Protein AF-A0A183B0H3-F1 (afdb_monomer)

pLDDT: mean 74.77, std 19.47, range [31.7, 95.38]

Structure (mmCIF, N/CA/C/O backbone):
data_AF-A0A183B0H3-F1
#
_entry.id   AF-A0A183B0H3-F1
#
loop_
_atom_site.group_PDB
_atom_site.id
_atom_site.type_symbol
_atom_site.label_atom_id
_atom_site.label_alt_id
_atom_site.label_comp_id
_atom_site.label_asym_id
_atom_site.label_entity_id
_atom_site.label_seq_id
_atom_site.pdbx_PDB_ins_code
_atom_site.Cartn_x
_atom_site.Cartn_y
_atom_site.Cartn_z
_atom_site.occupancy
_atom_site.B_iso_or_equiv
_atom_site.auth_seq_id
_atom_site.auth_comp_id
_atom_site.auth_asym_id
_atom_site.auth_atom_id
_atom_site.pdbx_PDB_model_num
ATOM 1 N N . MET A 1 1 ? -8.487 -50.506 -7.834 1.00 43.00 1 MET A N 1
ATOM 2 C CA . MET A 1 1 ? -9.286 -49.268 -7.730 1.00 43.00 1 MET A CA 1
ATOM 3 C C . MET A 1 1 ? -8.287 -48.134 -7.804 1.00 43.00 1 MET A C 1
ATOM 5 O O . MET A 1 1 ? -7.620 -47.858 -6.818 1.00 43.00 1 MET A O 1
ATOM 9 N N . THR A 1 2 ? -8.029 -47.661 -9.016 1.00 34.78 2 THR A N 1
ATOM 10 C CA . THR A 1 2 ? -6.920 -46.761 -9.353 1.00 34.78 2 THR A CA 1
ATOM 11 C C . THR A 1 2 ? -7.333 -45.294 -9.236 1.00 34.78 2 THR A C 1
ATOM 13 O O . THR A 1 2 ? -8.402 -44.920 -9.705 1.00 34.78 2 THR A O 1
ATOM 16 N N . GLU A 1 3 ? -6.434 -44.535 -8.606 1.00 31.70 3 GLU A N 1
ATOM 17 C CA . GLU A 1 3 ? -6.021 -43.145 -8.872 1.00 31.70 3 GLU A CA 1
ATOM 18 C C . GLU A 1 3 ? -7.025 -41.977 -8.818 1.00 31.70 3 GLU A C 1
ATOM 20 O O . GLU A 1 3 ? -7.860 -41.759 -9.688 1.00 31.70 3 GLU A O 1
ATOM 25 N N . THR A 1 4 ? -6.821 -41.152 -7.783 1.00 50.34 4 THR A N 1
ATOM 26 C CA . THR A 1 4 ? -6.461 -39.721 -7.872 1.00 50.34 4 THR A CA 1
ATOM 27 C C . THR A 1 4 ? -6.745 -38.998 -9.197 1.00 50.34 4 THR A C 1
ATOM 29 O O . THR A 1 4 ? -5.978 -39.133 -10.143 1.00 50.34 4 THR A O 1
ATOM 32 N N . SER A 1 5 ? -7.740 -38.105 -9.217 1.00 45.16 5 SER A N 1
ATOM 33 C CA . SER A 1 5 ? -7.739 -36.928 -10.102 1.00 45.16 5 SER A CA 1
ATOM 34 C C . SER A 1 5 ? -8.822 -35.930 -9.680 1.00 45.16 5 SER A C 1
ATOM 36 O O . SER A 1 5 ? -9.995 -36.094 -9.999 1.00 45.16 5 SER A O 1
ATOM 38 N N . ALA A 1 6 ? -8.433 -34.911 -8.915 1.00 44.09 6 ALA A N 1
ATOM 39 C CA . ALA A 1 6 ? -9.230 -33.702 -8.694 1.00 44.09 6 ALA A CA 1
ATOM 40 C C . ALA A 1 6 ? -8.294 -32.537 -8.328 1.00 44.09 6 ALA A C 1
ATOM 42 O O . ALA A 1 6 ? -8.375 -31.958 -7.250 1.00 44.09 6 ALA A O 1
ATOM 43 N N . LEU A 1 7 ? -7.346 -32.247 -9.220 1.00 40.16 7 LEU A N 1
ATOM 44 C CA . LEU A 1 7 ? -6.535 -31.023 -9.212 1.00 40.16 7 LEU A CA 1
ATOM 45 C C . LEU A 1 7 ? -6.415 -30.479 -10.648 1.00 40.16 7 LE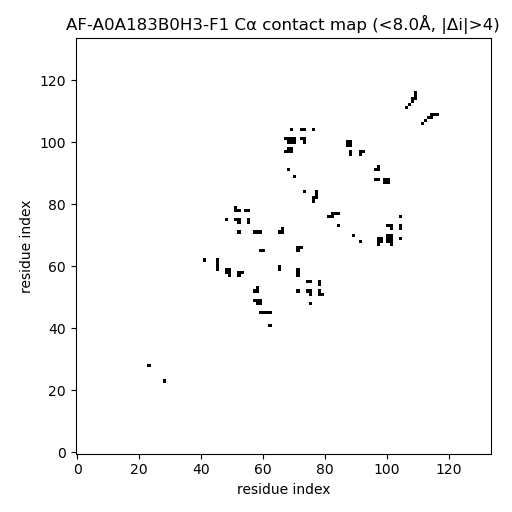U A C 1
ATOM 47 O O . LEU A 1 7 ? -5.335 -30.103 -11.089 1.00 40.16 7 LEU A O 1
ATOM 51 N N . SER A 1 8 ? -7.513 -30.490 -11.410 1.00 38.84 8 SER A N 1
ATOM 52 C CA . SER A 1 8 ? -7.501 -30.116 -12.831 1.00 38.84 8 SER A CA 1
ATOM 53 C C . SER A 1 8 ? -7.683 -28.626 -13.131 1.00 38.84 8 SER A C 1
ATOM 55 O O . SER A 1 8 ? -7.553 -28.266 -14.290 1.00 38.84 8 SER A O 1
ATOM 57 N N . ASP A 1 9 ? -7.905 -27.741 -12.153 1.00 40.31 9 ASP A N 1
ATOM 58 C CA . ASP A 1 9 ? -8.294 -26.351 -12.463 1.00 40.31 9 ASP A CA 1
ATOM 59 C C . ASP A 1 9 ? -7.370 -25.280 -11.867 1.00 40.31 9 ASP A C 1
ATOM 61 O O . ASP A 1 9 ? -7.812 -24.216 -11.436 1.00 40.31 9 ASP A O 1
ATOM 65 N N . ILE A 1 10 ? -6.057 -25.517 -11.892 1.00 40.53 10 ILE A N 1
ATOM 66 C CA . ILE A 1 10 ? -5.107 -24.400 -11.901 1.00 40.53 10 ILE A CA 1
ATOM 67 C C . ILE A 1 10 ? -4.769 -24.142 -13.365 1.00 40.53 10 ILE A C 1
ATOM 69 O O . ILE A 1 10 ? -3.884 -24.779 -13.931 1.00 40.53 10 ILE A O 1
ATOM 73 N N . GLN A 1 11 ? -5.494 -23.205 -13.983 1.00 35.72 11 GLN A N 1
ATOM 74 C CA . GLN A 1 11 ? -5.046 -22.585 -15.225 1.00 35.72 11 GLN A CA 1
ATOM 75 C C . GLN A 1 11 ? -3.694 -21.924 -14.947 1.00 35.72 11 GLN A C 1
ATOM 77 O O . GLN A 1 11 ? -3.614 -20.832 -14.379 1.00 35.72 11 GLN A O 1
ATOM 82 N N . VAL A 1 12 ? -2.620 -22.619 -15.319 1.00 40.75 12 VAL A N 1
ATOM 83 C CA . VAL A 1 12 ? -1.280 -22.053 -15.431 1.00 40.75 12 VAL A CA 1
ATOM 84 C C . VAL A 1 12 ? -1.347 -21.067 -16.590 1.00 40.75 12 VAL A C 1
ATOM 86 O O . VAL A 1 12 ? -1.111 -21.412 -17.742 1.00 40.75 12 VAL A O 1
ATOM 89 N N . VAL A 1 13 ? -1.779 -19.845 -16.287 1.00 43.16 13 VAL A N 1
ATOM 90 C CA . VAL A 1 13 ? -1.665 -18.718 -17.204 1.00 43.16 13 VAL A CA 1
ATOM 91 C C . VAL A 1 13 ? -0.182 -18.519 -17.500 1.00 43.16 13 VAL A C 1
ATOM 93 O O . VAL A 1 13 ? 0.592 -18.182 -16.602 1.00 43.16 13 VAL A O 1
ATOM 96 N N . GLU A 1 14 ? 0.160 -18.830 -18.749 1.00 46.97 14 GLU A N 1
ATOM 97 C CA . GLU A 1 14 ? 1.369 -18.521 -19.513 1.00 46.97 14 GLU A CA 1
ATOM 98 C C . GLU A 1 14 ? 2.214 -17.424 -18.849 1.00 46.97 14 GLU A C 1
ATOM 100 O O . GLU A 1 14 ? 2.037 -16.224 -19.059 1.00 46.97 14 GLU A O 1
ATOM 105 N N . ALA A 1 15 ? 3.139 -17.841 -17.985 1.00 46.12 15 ALA A N 1
ATOM 106 C CA . ALA A 1 15 ? 4.286 -17.009 -17.685 1.00 46.12 15 ALA A CA 1
ATOM 107 C C . ALA A 1 15 ? 5.104 -16.993 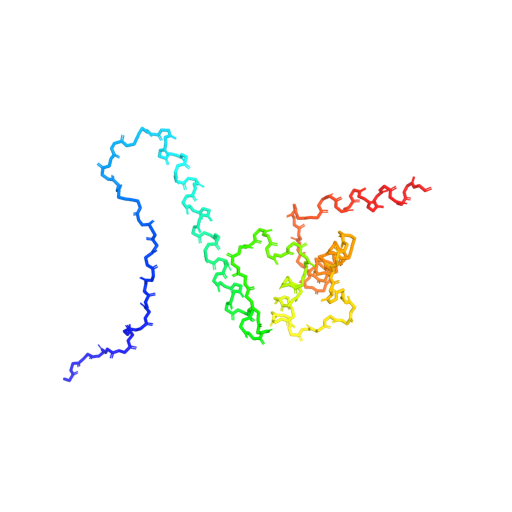-18.974 1.00 46.12 15 ALA A C 1
ATOM 109 O O . ALA A 1 15 ? 5.523 -18.059 -19.419 1.00 46.12 15 ALA A O 1
ATOM 110 N N . GLY A 1 16 ? 5.254 -15.819 -19.593 1.00 44.44 16 GLY A N 1
ATOM 111 C CA . GLY A 1 16 ? 6.034 -15.645 -20.814 1.00 44.44 16 GLY A CA 1
ATOM 112 C C . GLY A 1 16 ? 7.411 -16.285 -20.666 1.00 44.44 16 GLY A C 1
ATOM 113 O O . GLY A 1 16 ? 8.291 -15.733 -20.010 1.00 44.44 16 GLY A O 1
ATOM 114 N N . TYR A 1 17 ? 7.556 -17.472 -21.247 1.00 43.81 17 TYR A N 1
ATOM 115 C CA . TYR A 1 17 ? 8.836 -18.098 -21.514 1.00 43.81 17 TYR A CA 1
ATOM 116 C C . TYR A 1 17 ? 9.406 -17.369 -22.725 1.00 43.81 17 TYR A C 1
ATOM 118 O O . TYR A 1 17 ? 8.800 -17.376 -23.796 1.00 43.81 17 TYR A O 1
ATOM 126 N N . VAL A 1 18 ? 10.540 -16.700 -22.543 1.00 49.88 18 VAL A N 1
ATOM 127 C CA . VAL A 1 18 ? 11.377 -16.311 -23.676 1.00 49.88 18 VAL A CA 1
ATOM 128 C C . VAL A 1 18 ? 12.082 -17.588 -24.116 1.00 49.88 18 VAL A C 1
ATOM 130 O O . VAL A 1 18 ? 12.764 -18.220 -23.310 1.00 49.88 18 VAL A O 1
ATOM 133 N N . ASP A 1 19 ? 11.821 -18.000 -25.353 1.00 45.72 19 ASP A N 1
ATOM 134 C CA . ASP A 1 19 ? 12.452 -19.150 -25.994 1.00 45.72 19 ASP A CA 1
ATOM 135 C C . ASP A 1 19 ? 13.978 -18.967 -25.966 1.00 45.72 19 ASP A C 1
ATOM 137 O O . ASP A 1 19 ? 14.496 -17.944 -26.411 1.00 45.72 19 ASP A O 1
ATOM 141 N N . SER A 1 20 ? 14.692 -19.907 -25.347 1.00 49.06 20 SER A N 1
ATOM 142 C CA . SER A 1 20 ? 16.113 -19.776 -24.995 1.00 49.06 20 SER A CA 1
ATOM 143 C C . SER A 1 20 ? 17.075 -20.234 -26.098 1.00 49.06 20 SER A C 1
ATOM 145 O O . SER A 1 20 ? 18.241 -20.491 -25.807 1.00 49.06 20 SER A O 1
ATOM 147 N N . ASP A 1 21 ? 16.596 -20.359 -27.336 1.00 49.09 21 ASP A N 1
ATOM 148 C CA . ASP A 1 21 ? 17.359 -20.925 -28.457 1.00 49.09 21 ASP A CA 1
ATOM 149 C C . ASP A 1 21 ? 18.008 -19.867 -29.377 1.00 49.09 21 ASP A C 1
ATOM 151 O O . ASP A 1 21 ? 18.571 -20.210 -30.417 1.00 49.09 21 ASP A O 1
ATOM 155 N N . GLU A 1 22 ? 18.005 -18.585 -28.996 1.00 50.50 22 GLU A N 1
ATOM 156 C CA . GLU A 1 22 ? 18.840 -17.566 -29.646 1.00 50.50 22 GLU A CA 1
ATOM 157 C C . GLU A 1 22 ? 20.141 -17.353 -28.853 1.00 50.50 22 GLU A C 1
ATOM 159 O O . GLU A 1 22 ? 20.110 -17.171 -27.637 1.00 50.50 22 GLU A O 1
ATOM 164 N N . ASP A 1 23 ? 21.293 -17.376 -29.541 1.00 55.62 23 ASP A N 1
ATOM 165 C CA . ASP A 1 23 ? 22.627 -17.068 -28.998 1.00 55.62 23 ASP A CA 1
ATOM 166 C C . ASP A 1 23 ? 22.691 -15.604 -28.510 1.00 55.62 23 ASP A C 1
ATOM 168 O O . ASP A 1 23 ? 23.261 -14.723 -29.161 1.00 55.62 23 ASP A O 1
ATOM 172 N N . VAL A 1 24 ? 22.086 -15.326 -27.354 1.00 52.41 24 VAL A N 1
ATOM 173 C CA . VAL A 1 24 ? 22.154 -14.021 -26.693 1.00 52.41 24 VAL A CA 1
ATOM 174 C C . VAL A 1 24 ? 23.569 -13.824 -26.135 1.00 52.41 24 VAL A C 1
ATOM 176 O O . VAL A 1 24 ? 24.039 -14.650 -25.342 1.00 52.41 24 VAL A O 1
ATOM 179 N N . PRO A 1 25 ? 24.278 -12.741 -26.510 1.00 52.22 25 PRO A N 1
ATOM 180 C CA . PRO A 1 25 ? 25.568 -12.390 -25.930 1.00 52.22 25 PRO A CA 1
ATOM 181 C C . PRO A 1 25 ? 25.511 -12.427 -24.396 1.00 52.22 25 PRO A C 1
ATOM 183 O O . PRO A 1 25 ? 24.572 -11.913 -23.798 1.00 52.22 25 PRO A O 1
ATOM 186 N N . MET A 1 26 ? 26.538 -12.987 -23.744 1.00 51.62 26 MET A N 1
ATOM 187 C CA . MET A 1 26 ? 26.604 -13.191 -22.281 1.00 51.62 26 MET A CA 1
ATOM 188 C C . MET A 1 26 ? 26.196 -11.947 -21.455 1.00 51.62 26 MET A C 1
ATOM 190 O O . MET A 1 26 ? 25.564 -12.073 -20.415 1.00 51.62 26 MET A O 1
ATOM 194 N N . ALA A 1 27 ? 26.499 -10.742 -21.952 1.00 56.22 27 ALA A N 1
ATOM 195 C CA . ALA A 1 27 ? 26.123 -9.478 -21.317 1.00 56.22 27 ALA A CA 1
ATOM 196 C C . ALA A 1 27 ? 24.610 -9.162 -21.374 1.00 56.22 27 ALA A C 1
ATOM 198 O O . ALA A 1 27 ? 24.095 -8.519 -20.465 1.00 56.22 27 ALA A O 1
ATOM 199 N N . GLU A 1 28 ? 23.888 -9.600 -22.411 1.00 54.91 28 GLU A N 1
ATOM 200 C CA . GLU A 1 28 ? 22.420 -9.497 -22.488 1.00 54.91 28 GLU A CA 1
ATOM 201 C C . GLU A 1 28 ? 21.735 -10.548 -21.617 1.00 54.91 28 GLU A C 1
ATOM 203 O O . GLU A 1 28 ? 20.695 -10.262 -21.029 1.00 54.91 28 GLU A O 1
ATOM 208 N N . LYS A 1 29 ? 22.346 -11.727 -21.461 1.00 51.91 29 LYS A N 1
ATOM 209 C CA . LYS A 1 29 ? 21.864 -12.769 -20.551 1.00 51.91 29 LYS A CA 1
ATOM 210 C C . LYS A 1 29 ? 21.914 -12.320 -19.088 1.00 51.91 29 LYS A C 1
ATOM 212 O O . LYS A 1 29 ? 20.907 -12.436 -18.399 1.00 51.91 29 LYS A O 1
ATOM 217 N N . ASP A 1 30 ? 23.021 -11.723 -18.646 1.00 51.41 30 ASP A N 1
ATOM 218 C CA . ASP A 1 30 ? 23.146 -11.196 -17.278 1.00 51.41 30 ASP A CA 1
ATOM 219 C C . ASP A 1 30 ? 22.134 -10.059 -17.005 1.00 51.41 30 ASP A C 1
ATOM 221 O O . ASP A 1 30 ? 21.560 -9.973 -15.919 1.00 51.41 30 ASP A O 1
ATOM 225 N N . LEU A 1 31 ? 21.848 -9.216 -18.007 1.00 56.75 31 LEU A N 1
ATOM 226 C CA . LEU A 1 31 ? 20.819 -8.168 -17.923 1.00 56.75 31 LEU A CA 1
ATOM 227 C C . LEU A 1 31 ? 19.386 -8.736 -17.929 1.00 56.75 31 LEU A C 1
ATOM 229 O O . LEU A 1 31 ? 18.507 -8.198 -17.248 1.00 56.75 31 LEU A O 1
ATOM 233 N N . ALA A 1 32 ? 19.140 -9.807 -18.687 1.00 58.34 32 ALA A N 1
ATOM 234 C CA . ALA A 1 32 ? 17.843 -10.473 -18.787 1.00 58.34 32 ALA A CA 1
ATOM 235 C C . ALA A 1 32 ? 17.514 -11.298 -17.532 1.00 58.34 32 ALA A C 1
ATOM 237 O O . ALA A 1 32 ? 16.378 -11.263 -17.050 1.00 58.34 32 ALA A O 1
ATOM 238 N N . GLU A 1 33 ? 18.502 -11.978 -16.950 1.00 54.78 33 GLU A N 1
ATOM 239 C CA . GLU A 1 33 ? 18.351 -12.724 -15.696 1.00 54.78 33 GLU A CA 1
ATOM 240 C C . GLU A 1 33 ? 17.994 -11.780 -14.538 1.00 54.78 33 GLU A C 1
ATOM 242 O O . GLU A 1 33 ? 17.060 -12.058 -13.777 1.00 54.78 33 GLU A O 1
ATOM 247 N N . ASP A 1 34 ? 18.633 -10.605 -14.477 1.00 58.31 34 ASP A N 1
ATOM 248 C CA . ASP A 1 34 ? 18.325 -9.558 -13.498 1.00 58.31 34 ASP A CA 1
ATOM 249 C C . ASP A 1 34 ? 16.927 -8.938 -13.657 1.00 58.31 34 ASP A C 1
ATOM 251 O O . ASP A 1 34 ? 16.386 -8.339 -12.718 1.00 58.31 34 ASP A O 1
ATOM 255 N N . ALA A 1 35 ? 16.333 -9.053 -14.844 1.00 68.81 35 ALA A N 1
ATOM 256 C CA . ALA A 1 35 ? 14.971 -8.618 -15.125 1.00 68.81 35 ALA A CA 1
ATOM 257 C C . ALA A 1 35 ? 13.944 -9.710 -14.787 1.00 68.81 35 ALA A C 1
ATOM 259 O O . ALA A 1 35 ? 12.866 -9.409 -14.266 1.00 68.81 35 ALA A O 1
ATOM 260 N N . GLN A 1 36 ? 14.272 -10.982 -15.018 1.00 79.75 36 GLN A N 1
ATOM 261 C CA . GLN A 1 36 ? 13.328 -12.088 -14.867 1.00 79.75 36 GLN A CA 1
ATOM 262 C C . GLN A 1 36 ? 12.914 -12.318 -13.410 1.00 79.75 36 GLN A C 1
ATOM 264 O O . GLN A 1 36 ? 11.720 -12.453 -13.121 1.00 79.75 36 GLN A O 1
ATOM 269 N N . TRP A 1 37 ? 13.861 -12.315 -12.466 1.00 83.06 37 TRP A N 1
ATOM 270 C CA . TRP A 1 37 ? 13.517 -12.511 -11.053 1.00 83.06 37 TRP A CA 1
ATOM 271 C C . TRP A 1 37 ? 12.658 -11.360 -10.510 1.00 83.06 37 TRP A C 1
ATOM 273 O O . TRP A 1 37 ? 11.741 -11.596 -9.719 1.00 83.06 37 TRP A O 1
ATOM 283 N N . LYS A 1 38 ? 12.885 -10.127 -10.987 1.00 81.12 38 LYS A N 1
ATOM 284 C CA . LYS A 1 38 ? 12.070 -8.951 -10.637 1.00 81.12 38 LYS A CA 1
ATOM 285 C C . LYS A 1 38 ? 10.642 -9.095 -11.148 1.00 81.12 38 LYS A C 1
ATOM 287 O O . LYS A 1 38 ? 9.702 -8.805 -10.412 1.00 81.12 38 LYS A O 1
ATOM 292 N N . ILE A 1 39 ? 10.464 -9.594 -12.372 1.00 84.25 39 ILE A N 1
ATOM 293 C CA . ILE A 1 39 ? 9.138 -9.861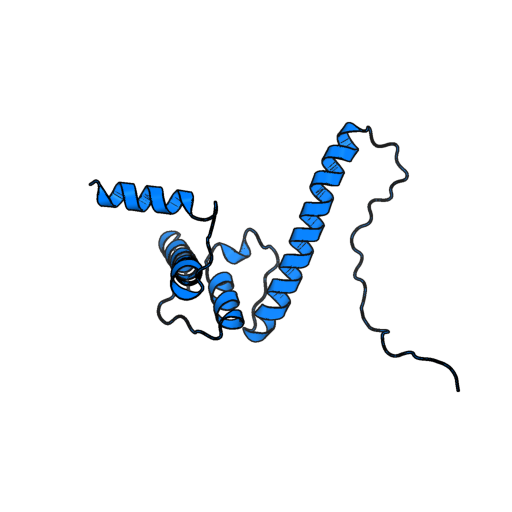 -12.948 1.00 84.25 39 ILE A CA 1
ATOM 294 C C . ILE A 1 39 ? 8.405 -10.932 -12.135 1.00 84.25 39 ILE A C 1
ATOM 296 O O . ILE A 1 39 ? 7.241 -10.744 -11.776 1.00 84.25 39 ILE A O 1
ATOM 300 N N . ILE A 1 40 ? 9.076 -12.034 -11.791 1.00 84.19 40 IL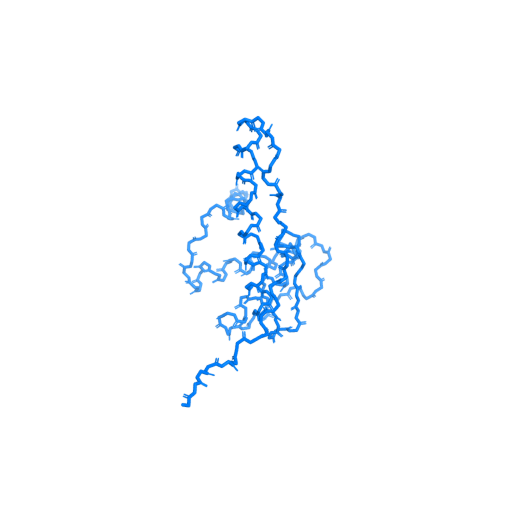E A N 1
ATOM 301 C CA . ILE A 1 40 ? 8.481 -13.109 -10.981 1.00 84.19 40 ILE A CA 1
ATOM 302 C C . ILE A 1 40 ? 8.077 -12.584 -9.600 1.00 84.19 40 ILE A C 1
ATOM 304 O O . ILE A 1 40 ? 6.965 -12.860 -9.141 1.00 84.19 40 ILE A O 1
ATOM 308 N N . GLN A 1 41 ? 8.941 -11.800 -8.952 1.00 85.62 41 GLN A N 1
ATOM 309 C CA . GLN A 1 41 ? 8.651 -11.190 -7.658 1.00 85.62 41 GLN A CA 1
ATOM 310 C C . GLN A 1 41 ? 7.452 -10.241 -7.750 1.00 85.62 41 GLN A C 1
ATOM 312 O O . GLN A 1 41 ? 6.526 -10.365 -6.946 1.00 85.62 41 GLN A O 1
ATOM 317 N N . LYS A 1 42 ? 7.435 -9.353 -8.754 1.00 87.06 42 LYS A N 1
ATOM 318 C CA . LYS A 1 42 ? 6.326 -8.426 -9.010 1.00 87.06 42 LYS A CA 1
ATOM 319 C C . LYS A 1 42 ? 5.022 -9.201 -9.187 1.00 87.06 42 LYS A C 1
ATOM 321 O O . LYS A 1 42 ? 4.078 -8.973 -8.444 1.00 87.06 42 LYS A O 1
ATOM 326 N N . ASN A 1 43 ? 4.991 -10.193 -10.074 1.00 87.00 43 ASN A N 1
ATOM 327 C CA . ASN A 1 43 ? 3.797 -10.997 -10.349 1.00 87.00 43 ASN A CA 1
ATOM 328 C C . ASN A 1 43 ? 3.300 -11.764 -9.120 1.00 87.00 43 ASN A C 1
ATOM 330 O O . ASN A 1 43 ? 2.097 -11.804 -8.852 1.00 87.00 43 ASN A O 1
ATOM 334 N N . THR A 1 44 ? 4.218 -12.367 -8.366 1.00 89.62 44 THR A N 1
ATOM 335 C CA . THR A 1 44 ? 3.882 -13.109 -7.145 1.00 89.62 44 THR A CA 1
ATOM 336 C C . THR A 1 44 ? 3.267 -12.175 -6.111 1.00 89.62 44 THR A C 1
ATOM 338 O O . THR A 1 44 ? 2.215 -12.481 -5.548 1.00 89.62 44 THR A O 1
ATOM 341 N N . PHE A 1 45 ? 3.873 -11.006 -5.909 1.00 87.88 45 PHE A N 1
ATOM 342 C CA . PHE A 1 45 ? 3.379 -10.035 -4.946 1.00 87.88 45 PHE A CA 1
ATOM 343 C C . PHE A 1 45 ? 2.049 -9.412 -5.392 1.00 87.88 45 PHE A C 1
ATOM 345 O O . PHE A 1 45 ? 1.128 -9.333 -4.585 1.00 87.88 45 PHE A O 1
ATOM 352 N N . THR A 1 46 ? 1.877 -9.087 -6.678 1.00 91.19 46 THR A N 1
ATOM 353 C CA . THR A 1 46 ? 0.599 -8.597 -7.225 1.00 91.19 46 THR A CA 1
ATOM 354 C C . THR A 1 46 ? -0.524 -9.602 -6.982 1.00 91.19 46 THR A C 1
ATOM 356 O O . THR A 1 46 ? -1.607 -9.230 -6.527 1.00 91.19 46 THR A O 1
ATOM 359 N N . ARG A 1 47 ? -0.279 -10.895 -7.238 1.00 91.94 47 ARG A N 1
ATOM 360 C CA . ARG A 1 47 ? -1.269 -11.956 -6.989 1.00 91.94 47 ARG A CA 1
ATOM 361 C C . ARG A 1 47 ? -1.610 -12.072 -5.509 1.00 91.94 47 ARG A C 1
ATOM 363 O O . ARG A 1 47 ? -2.791 -12.130 -5.177 1.00 91.94 47 ARG A O 1
ATOM 370 N N . TRP A 1 48 ? -0.600 -12.060 -4.642 1.00 94.44 48 TRP A N 1
ATOM 371 C CA . TRP A 1 48 ? -0.792 -12.121 -3.195 1.00 94.44 48 TRP A CA 1
ATOM 372 C C . TRP A 1 48 ? -1.615 -10.935 -2.678 1.00 94.44 48 TRP A C 1
ATOM 374 O O . TRP A 1 48 ? -2.587 -11.123 -1.951 1.00 94.44 48 TRP A O 1
ATOM 384 N N . VAL A 1 49 ? -1.299 -9.713 -3.118 1.00 94.81 49 VAL A N 1
ATOM 385 C CA . VAL A 1 49 ? -2.076 -8.516 -2.773 1.00 94.81 49 VAL A CA 1
ATOM 386 C C . VAL A 1 49 ? -3.526 -8.668 -3.229 1.00 94.81 49 VAL A C 1
ATOM 388 O O . VAL A 1 49 ? -4.447 -8.462 -2.439 1.00 94.81 49 VAL A O 1
ATOM 391 N N . ASN A 1 50 ? -3.745 -9.058 -4.485 1.00 95.38 50 ASN A N 1
ATOM 392 C CA . ASN A 1 50 ? -5.090 -9.207 -5.034 1.00 95.38 50 ASN A CA 1
ATOM 393 C C . ASN A 1 50 ? -5.893 -10.320 -4.347 1.00 95.38 50 ASN A C 1
ATOM 395 O O . ASN A 1 50 ? -7.112 -10.205 -4.236 1.00 95.38 50 ASN A O 1
ATOM 399 N N . GLU A 1 51 ? -5.253 -11.373 -3.836 1.00 94.56 51 GLU A N 1
ATOM 400 C CA . GLU A 1 51 ? -5.921 -12.393 -3.024 1.00 94.56 51 GLU A CA 1
ATOM 401 C C . GLU A 1 51 ? -6.536 -11.796 -1.750 1.00 94.56 51 GLU A C 1
ATOM 403 O O . GLU A 1 51 ? -7.691 -12.085 -1.422 1.00 94.56 51 GLU A O 1
ATOM 408 N N . HIS A 1 52 ? -5.808 -10.908 -1.071 1.00 92.62 52 HIS A N 1
ATOM 409 C CA . HIS A 1 52 ? -6.305 -10.229 0.128 1.00 92.62 52 HIS A CA 1
ATOM 410 C C . HIS A 1 52 ? -7.317 -9.132 -0.205 1.00 92.62 52 HIS A C 1
ATOM 412 O O . HIS A 1 52 ? -8.371 -9.052 0.431 1.00 92.62 52 HIS A O 1
ATOM 418 N N . LEU A 1 53 ? -7.065 -8.330 -1.242 1.00 93.06 53 LEU A N 1
ATOM 419 C CA . LEU A 1 53 ? -7.943 -7.220 -1.630 1.00 93.06 53 LEU A CA 1
ATOM 420 C C . LEU A 1 53 ? -9.325 -7.665 -2.138 1.00 93.06 53 LEU A C 1
ATOM 422 O O . LEU A 1 53 ? -10.278 -6.888 -2.032 1.00 93.06 53 LEU A O 1
ATOM 426 N N . LYS A 1 54 ? -9.492 -8.930 -2.560 1.00 92.25 54 LYS A N 1
ATOM 427 C CA . LYS A 1 54 ? -10.817 -9.529 -2.824 1.00 92.25 54 LYS A CA 1
ATOM 428 C C . LYS A 1 54 ? -11.784 -9.337 -1.653 1.00 92.25 54 LYS A C 1
ATOM 430 O O . LYS A 1 54 ? -12.955 -9.037 -1.874 1.00 92.25 54 LYS A O 1
ATOM 435 N N . LYS A 1 55 ? -11.304 -9.445 -0.407 1.00 89.31 55 LYS A N 1
ATOM 436 C CA . LYS A 1 55 ? -12.125 -9.260 0.808 1.00 89.31 55 LYS A CA 1
ATOM 437 C C . LYS A 1 55 ? -12.597 -7.811 0.987 1.00 89.31 55 LYS A C 1
ATOM 439 O O . LYS A 1 55 ? -13.626 -7.580 1.614 1.00 89.31 55 LYS A O 1
ATOM 444 N N . ALA A 1 56 ? -11.861 -6.853 0.426 1.00 88.75 56 ALA A N 1
ATOM 445 C CA . ALA A 1 56 ? -12.180 -5.428 0.436 1.00 88.75 56 ALA A CA 1
ATOM 446 C C . ALA A 1 56 ? -12.861 -4.952 -0.865 1.00 88.75 56 ALA A C 1
ATOM 448 O O . ALA A 1 56 ? -13.080 -3.753 -1.033 1.00 88.75 56 ALA A O 1
ATOM 449 N N . ASN A 1 57 ? -13.206 -5.874 -1.777 1.00 91.81 57 ASN A N 1
ATOM 450 C CA . ASN A 1 57 ? -13.812 -5.589 -3.081 1.00 91.81 57 ASN A CA 1
ATOM 451 C C . ASN A 1 57 ? -13.017 -4.559 -3.912 1.00 91.81 57 ASN A C 1
ATOM 453 O O . ASN A 1 57 ? -13.583 -3.652 -4.523 1.00 91.81 57 ASN A O 1
ATOM 457 N N . THR A 1 58 ? -11.689 -4.682 -3.899 1.00 92.12 58 THR A N 1
ATOM 458 C CA . THR A 1 58 ? -10.766 -3.842 -4.673 1.00 92.12 58 THR A CA 1
ATOM 459 C C . THR A 1 58 ? -9.659 -4.700 -5.291 1.00 92.12 58 THR A C 1
ATOM 461 O O . THR A 1 58 ? -9.517 -5.874 -4.950 1.00 92.12 58 THR A O 1
ATOM 464 N N . HIS A 1 59 ? -8.909 -4.140 -6.237 1.00 93.38 59 HIS A N 1
ATOM 465 C CA . HIS A 1 59 ? -7.777 -4.801 -6.889 1.00 93.38 59 HIS A CA 1
ATOM 466 C C . HIS A 1 59 ? -6.726 -3.777 -7.328 1.00 93.38 59 HIS A C 1
ATOM 468 O O . HIS A 1 59 ? -6.984 -2.562 -7.358 1.00 93.38 59 HIS A O 1
ATOM 474 N N . ILE A 1 60 ? -5.551 -4.301 -7.655 1.00 93.56 60 ILE A N 1
ATOM 475 C CA . ILE A 1 60 ? -4.444 -3.586 -8.278 1.00 93.56 60 ILE A CA 1
ATOM 476 C C . ILE A 1 60 ? -4.024 -4.285 -9.572 1.00 93.56 60 ILE A C 1
ATOM 478 O O . ILE A 1 60 ? -4.061 -5.517 -9.661 1.00 93.56 60 ILE A O 1
ATOM 482 N N . ASP A 1 61 ? -3.585 -3.489 -10.532 1.00 89.31 61 ASP A N 1
ATOM 483 C CA . ASP A 1 61 ? -2.990 -3.925 -11.792 1.00 89.31 61 ASP A CA 1
ATOM 484 C C . ASP A 1 61 ? -1.471 -3.716 -11.757 1.00 89.31 61 ASP A C 1
ATOM 486 O O . ASP A 1 61 ? -0.706 -4.581 -12.189 1.00 89.31 61 ASP A O 1
ATOM 490 N N . ASP A 1 62 ? -1.020 -2.605 -11.168 1.00 87.12 62 ASP A N 1
ATOM 491 C CA . ASP A 1 62 ? 0.394 -2.258 -11.063 1.00 87.12 62 ASP A CA 1
ATOM 492 C C . ASP A 1 62 ? 0.784 -1.823 -9.645 1.00 87.12 62 ASP A C 1
ATOM 494 O O . ASP A 1 62 ? 0.366 -0.785 -9.133 1.00 87.12 62 ASP A O 1
ATOM 498 N N . LEU A 1 63 ? 1.664 -2.615 -9.029 1.00 84.62 63 LEU A N 1
ATOM 499 C CA . LEU A 1 63 ? 2.183 -2.400 -7.677 1.00 84.62 63 LEU A CA 1
ATOM 500 C C . LEU A 1 63 ? 2.832 -1.026 -7.469 1.00 84.62 63 LEU A C 1
ATOM 502 O O . LEU A 1 63 ? 2.811 -0.510 -6.354 1.00 84.62 63 LEU A O 1
ATOM 506 N N . GLU A 1 64 ? 3.427 -0.441 -8.506 1.00 82.06 64 GLU A N 1
ATOM 507 C CA . GLU A 1 64 ? 4.162 0.822 -8.379 1.00 82.06 64 GLU A CA 1
ATOM 508 C C . GLU A 1 64 ? 3.225 2.029 -8.330 1.00 82.06 64 GLU A C 1
ATOM 510 O O . GLU A 1 64 ? 3.451 2.984 -7.582 1.00 82.06 64 GLU A O 1
ATOM 515 N N . THR A 1 65 ? 2.149 1.987 -9.110 1.00 88.31 65 THR A N 1
ATOM 516 C CA . THR A 1 65 ? 1.249 3.127 -9.288 1.00 88.31 65 THR A CA 1
ATOM 517 C C . THR A 1 65 ? -0.011 3.015 -8.439 1.00 88.31 65 THR A C 1
ATOM 519 O O . THR A 1 65 ? -0.465 4.027 -7.894 1.00 88.31 65 THR A O 1
ATOM 522 N N . ASP A 1 66 ? -0.545 1.813 -8.227 1.00 91.75 66 ASP A N 1
ATOM 523 C CA . ASP A 1 66 ? -1.843 1.636 -7.573 1.00 91.75 66 ASP A CA 1
ATOM 524 C C . ASP A 1 66 ? -1.828 1.837 -6.057 1.00 91.75 66 ASP A C 1
ATOM 526 O O . ASP A 1 66 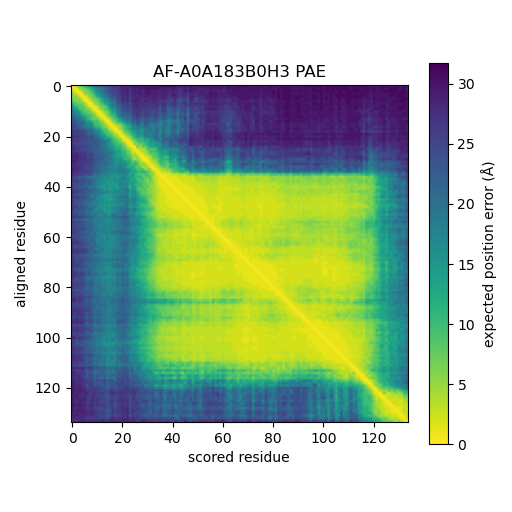? -2.883 2.066 -5.463 1.00 91.75 66 ASP A O 1
ATOM 530 N N . PHE A 1 67 ? -0.654 1.810 -5.423 1.00 91.69 67 PHE A N 1
ATOM 531 C CA . PHE A 1 67 ? -0.500 2.155 -4.007 1.00 91.69 67 PHE A CA 1
ATOM 532 C C . PHE A 1 67 ? -0.199 3.637 -3.757 1.00 91.69 67 PHE A C 1
ATOM 534 O O . PHE A 1 67 ? -0.187 4.076 -2.606 1.00 91.69 67 PHE A O 1
ATOM 541 N N . SER A 1 68 ? 0.019 4.426 -4.811 1.00 89.38 68 SER A N 1
ATOM 542 C CA . SER A 1 68 ? 0.520 5.803 -4.699 1.00 89.38 68 SER A CA 1
ATOM 543 C C . SER A 1 68 ? -0.438 6.787 -4.011 1.00 89.38 68 SER A C 1
ATOM 545 O O . SER A 1 68 ? -0.004 7.825 -3.510 1.00 89.38 68 SER A O 1
ATOM 547 N N . ASP A 1 69 ? -1.739 6.491 -3.973 1.00 88.88 69 ASP A N 1
ATOM 548 C CA . ASP A 1 69 ? -2.756 7.303 -3.295 1.00 88.88 69 ASP A CA 1
ATOM 549 C C . ASP A 1 69 ? -3.039 6.872 -1.841 1.00 88.88 69 ASP A C 1
ATOM 551 O O . ASP A 1 69 ? -3.798 7.537 -1.124 1.00 88.88 69 ASP A O 1
ATOM 555 N N . GLY A 1 70 ? -2.423 5.764 -1.418 1.00 91.25 70 GLY A N 1
ATOM 556 C CA . GLY A 1 70 ? -2.531 5.162 -0.095 1.00 91.25 70 GLY A CA 1
ATOM 557 C C . GLY A 1 70 ? -3.818 4.378 0.170 1.00 91.25 70 GLY A C 1
ATOM 558 O O . GLY A 1 70 ? -3.860 3.640 1.149 1.00 91.25 70 GLY A O 1
ATOM 559 N N . LEU A 1 71 ? -4.857 4.459 -0.669 1.00 94.44 71 LEU A N 1
ATOM 560 C CA . LEU A 1 71 ? -6.159 3.848 -0.361 1.00 94.44 71 LEU A CA 1
ATOM 561 C C . LEU A 1 71 ? -6.112 2.320 -0.395 1.00 94.44 71 LEU A C 1
ATOM 563 O O . LEU A 1 71 ? -6.580 1.660 0.532 1.00 94.44 71 LEU A O 1
ATOM 567 N N . ARG A 1 72 ? -5.521 1.749 -1.449 1.00 94.62 72 ARG A N 1
ATOM 568 C CA . ARG A 1 72 ? -5.349 0.292 -1.571 1.00 94.62 72 ARG A CA 1
ATOM 569 C C . ARG A 1 72 ? -4.344 -0.257 -0.569 1.00 94.62 72 ARG A C 1
ATOM 571 O O . ARG A 1 72 ? -4.524 -1.372 -0.094 1.00 94.62 72 ARG A O 1
ATOM 578 N N . LEU A 1 73 ? -3.324 0.531 -0.223 1.00 94.44 73 LEU A N 1
ATOM 579 C CA . LEU A 1 73 ? -2.345 0.155 0.794 1.00 94.44 73 LEU A CA 1
ATOM 580 C C . LEU A 1 73 ? -3.026 0.035 2.159 1.00 94.44 73 LEU A C 1
ATOM 582 O O . LEU A 1 73 ? -2.892 -0.986 2.823 1.00 94.44 73 LEU A O 1
ATOM 586 N N . ILE A 1 74 ? -3.821 1.039 2.532 1.00 94.38 74 ILE A N 1
ATOM 587 C CA . ILE A 1 74 ? -4.631 1.013 3.751 1.00 94.38 74 ILE A CA 1
ATOM 588 C C . ILE A 1 74 ? -5.566 -0.198 3.736 1.00 94.38 74 ILE A C 1
ATOM 590 O O . ILE A 1 74 ? -5.546 -0.976 4.681 1.00 94.38 74 ILE A O 1
ATOM 594 N N . ALA A 1 75 ? -6.331 -0.402 2.659 1.00 94.50 75 ALA A N 1
ATOM 595 C CA . ALA A 1 75 ? -7.269 -1.522 2.562 1.00 94.50 75 ALA A CA 1
ATOM 596 C C . ALA A 1 75 ? -6.579 -2.889 2.714 1.00 94.50 75 ALA A C 1
ATOM 598 O O . ALA A 1 75 ? -7.106 -3.778 3.381 1.00 94.50 75 ALA A O 1
ATOM 599 N N . LEU A 1 76 ? -5.389 -3.053 2.129 1.00 94.56 76 LEU A N 1
ATOM 600 C CA . LEU A 1 76 ? -4.582 -4.260 2.291 1.00 94.56 76 LEU A CA 1
ATOM 601 C C . LEU A 1 76 ? -4.205 -4.474 3.762 1.00 94.56 76 LEU A C 1
ATOM 603 O O . LEU A 1 76 ? -4.401 -5.568 4.285 1.00 94.56 76 LEU A O 1
ATOM 607 N N . ILE A 1 77 ? -3.718 -3.431 4.437 1.00 93.19 77 ILE A N 1
ATOM 608 C CA . ILE A 1 77 ? -3.347 -3.497 5.856 1.00 93.19 77 ILE A CA 1
ATOM 609 C C . ILE A 1 77 ? -4.569 -3.833 6.717 1.00 93.19 77 ILE A C 1
ATOM 611 O O . ILE A 1 77 ? -4.481 -4.726 7.550 1.00 93.19 77 ILE A O 1
ATOM 615 N N . GLU A 1 78 ? -5.724 -3.204 6.477 1.00 93.69 78 GLU A N 1
ATOM 616 C CA . GLU A 1 78 ? -6.961 -3.503 7.215 1.00 93.69 78 GLU A CA 1
ATOM 617 C C . GLU A 1 78 ? -7.375 -4.973 7.095 1.00 93.69 78 GLU A C 1
ATOM 619 O O . GLU A 1 78 ? -7.838 -5.583 8.061 1.00 93.69 78 GLU A O 1
ATOM 624 N N . VAL A 1 79 ? -7.216 -5.557 5.905 1.00 94.31 79 VAL A N 1
ATOM 625 C CA . VAL A 1 79 ? -7.522 -6.972 5.673 1.00 94.31 79 VAL A CA 1
ATOM 626 C C . VAL A 1 79 ? -6.537 -7.886 6.401 1.00 94.31 79 VAL A C 1
ATOM 628 O O . VAL A 1 79 ? -6.961 -8.924 6.912 1.00 94.31 79 VAL A O 1
ATOM 631 N N . LEU A 1 80 ? -5.256 -7.516 6.448 1.00 90.94 80 LEU A N 1
ATOM 632 C CA . LEU A 1 80 ? -4.196 -8.315 7.062 1.00 90.94 80 LEU A CA 1
ATOM 633 C C . LEU A 1 80 ? -4.221 -8.254 8.593 1.00 90.94 80 LEU A C 1
ATOM 635 O O . LEU A 1 80 ? -4.055 -9.285 9.237 1.00 90.94 80 LEU A O 1
ATOM 639 N N . THR A 1 81 ? -4.445 -7.074 9.172 1.00 90.62 81 THR A N 1
ATOM 640 C CA . THR A 1 81 ? -4.397 -6.867 10.631 1.00 90.62 81 THR A CA 1
ATOM 641 C C . THR A 1 81 ? -5.773 -6.903 11.288 1.00 90.62 81 THR A C 1
ATOM 643 O O . THR A 1 81 ? -5.889 -6.863 12.512 1.00 90.62 81 THR A O 1
ATOM 646 N N . HIS A 1 82 ? -6.842 -6.973 10.486 1.00 90.00 82 HIS A N 1
ATOM 647 C CA . HIS A 1 82 ? -8.236 -6.904 10.936 1.00 90.00 82 HIS A CA 1
ATOM 648 C C . HIS A 1 82 ? -8.576 -5.622 11.719 1.00 90.00 82 HIS A C 1
ATOM 650 O O . HIS A 1 82 ? -9.590 -5.557 12.420 1.00 90.00 82 HIS A O 1
ATOM 656 N N . HIS A 1 83 ? -7.758 -4.581 11.571 1.00 90.25 83 HIS A N 1
ATOM 657 C CA . HIS A 1 83 ? -7.965 -3.266 12.159 1.00 90.25 83 HIS A CA 1
ATOM 658 C C . HIS A 1 83 ? -8.571 -2.307 11.130 1.00 90.25 83 HIS A C 1
ATOM 660 O O . HIS A 1 83 ? -8.260 -2.395 9.950 1.00 90.25 83 HIS A O 1
ATOM 666 N N . LYS A 1 84 ? -9.424 -1.368 11.560 1.00 89.38 84 LYS A N 1
ATOM 667 C CA . LYS A 1 84 ? -10.013 -0.352 10.670 1.00 89.38 84 LYS A CA 1
ATOM 668 C C . LYS A 1 84 ? -9.459 1.036 10.954 1.00 89.38 84 LYS A C 1
ATOM 670 O O . LYS A 1 84 ? -9.556 1.526 12.083 1.00 89.38 84 LYS A O 1
ATOM 675 N N . PHE A 1 85 ? -8.972 1.715 9.924 1.00 89.50 85 PHE A N 1
ATOM 676 C CA . PHE A 1 85 ? -8.516 3.095 10.018 1.00 89.50 85 PHE A CA 1
ATOM 677 C C . PHE A 1 85 ? -9.713 4.047 10.045 1.00 89.50 85 PHE A C 1
ATOM 679 O O . PHE A 1 85 ? -10.602 4.019 9.194 1.00 89.50 85 PHE A O 1
ATOM 686 N N . ARG A 1 86 ? -9.749 4.929 11.049 1.00 84.19 86 ARG A N 1
ATOM 687 C CA . ARG A 1 86 ? -10.843 5.903 11.210 1.00 84.19 86 ARG A CA 1
ATOM 688 C C . ARG A 1 86 ? -10.610 7.203 10.446 1.00 84.19 86 ARG A C 1
ATOM 690 O O . ARG A 1 86 ? -11.578 7.835 10.034 1.00 84.19 86 ARG A O 1
ATOM 697 N N . HIS A 1 87 ? -9.352 7.610 10.284 1.00 86.06 87 HIS A N 1
ATOM 698 C CA . HIS A 1 87 ? -8.970 8.899 9.709 1.00 86.06 87 HIS A CA 1
ATOM 699 C C . HIS A 1 87 ? -8.162 8.685 8.430 1.00 86.06 87 HIS A C 1
ATOM 701 O O . HIS A 1 87 ? -6.947 8.540 8.475 1.00 86.06 87 HIS A O 1
ATOM 707 N N . ILE A 1 88 ? -8.864 8.614 7.296 1.00 91.56 88 ILE A N 1
ATOM 708 C CA . ILE A 1 88 ? -8.255 8.471 5.969 1.00 91.56 88 ILE A CA 1
ATOM 709 C C . ILE A 1 88 ? -8.964 9.383 4.967 1.00 91.56 88 ILE A C 1
ATOM 711 O O . ILE A 1 88 ? -10.190 9.554 5.005 1.00 91.56 88 ILE A O 1
ATOM 715 N N . ASN A 1 89 ? -8.205 9.940 4.030 1.00 91.12 89 ASN A N 1
ATOM 716 C CA . ASN A 1 89 ? -8.735 10.730 2.929 1.00 91.12 89 ASN A CA 1
ATOM 717 C C . ASN A 1 89 ? -9.344 9.792 1.880 1.00 91.12 89 ASN A C 1
ATOM 719 O O . ASN A 1 89 ? -8.634 9.289 1.015 1.00 91.12 89 ASN A O 1
ATOM 723 N N . LYS A 1 90 ? -10.665 9.570 1.928 1.00 91.00 90 LYS A N 1
ATOM 724 C CA . LYS A 1 90 ? -11.388 8.633 1.033 1.00 91.00 90 LYS A CA 1
ATOM 725 C C . LYS A 1 90 ? -11.400 9.031 -0.450 1.00 91.00 90 LYS A C 1
ATOM 727 O O . LYS A 1 90 ? -11.730 8.212 -1.299 1.00 91.00 90 LYS A O 1
ATOM 732 N N . ARG A 1 91 ? -11.126 10.301 -0.758 1.00 91.12 91 ARG A N 1
ATOM 733 C CA . ARG A 1 91 ? -11.069 10.851 -2.123 1.00 91.12 91 ARG A CA 1
ATOM 734 C C . ARG A 1 91 ? -9.870 11.796 -2.239 1.00 91.12 91 ARG A C 1
ATOM 736 O O . ARG A 1 91 ? -10.065 13.010 -2.233 1.00 91.12 91 ARG A O 1
ATOM 743 N N . PRO A 1 92 ? -8.636 11.269 -2.259 1.00 90.19 92 PRO A N 1
ATOM 744 C CA . PRO A 1 92 ? -7.445 12.100 -2.224 1.00 90.19 92 PRO A CA 1
ATOM 745 C C . PRO A 1 92 ? -7.188 12.709 -3.612 1.00 90.19 92 PRO A C 1
ATOM 747 O O . PRO A 1 92 ? -6.727 12.035 -4.534 1.00 90.19 92 PRO A O 1
ATOM 750 N N . THR A 1 93 ? -7.492 13.997 -3.775 1.00 91.38 93 THR A N 1
ATOM 751 C CA . THR A 1 93 ? -7.240 14.739 -5.024 1.00 91.38 93 THR A CA 1
ATOM 752 C C . THR A 1 93 ? -5.871 15.403 -5.005 1.00 91.38 93 THR A C 1
ATOM 754 O O . THR A 1 93 ? -5.176 15.440 -6.020 1.00 91.38 93 THR A O 1
ATOM 757 N N . PHE A 1 94 ? -5.458 15.903 -3.841 1.00 91.38 94 PHE A N 1
ATOM 758 C CA . PHE A 1 94 ? -4.194 16.609 -3.675 1.00 91.38 94 PHE A CA 1
ATOM 759 C C . PHE A 1 94 ? -3.072 15.665 -3.252 1.00 91.38 94 PHE A C 1
ATOM 761 O O . PHE A 1 94 ? -3.279 14.731 -2.476 1.00 91.38 94 PHE A O 1
ATOM 768 N N . ARG A 1 95 ? -1.848 15.959 -3.707 1.00 90.44 95 ARG A N 1
ATOM 769 C CA . ARG A 1 95 ? -0.643 15.207 -3.324 1.00 90.44 95 ARG A CA 1
ATOM 770 C C . ARG A 1 95 ? -0.501 15.096 -1.804 1.00 90.44 95 ARG A C 1
ATOM 772 O O . ARG A 1 95 ? -0.174 14.022 -1.321 1.00 90.44 95 ARG A O 1
ATOM 779 N N . THR A 1 96 ? -0.794 16.162 -1.060 1.00 90.62 96 THR A N 1
ATOM 780 C CA . THR A 1 96 ? -0.730 16.159 0.409 1.00 90.62 96 THR A CA 1
ATOM 781 C C . THR A 1 96 ? -1.657 15.109 1.025 1.00 90.62 96 THR A C 1
ATOM 783 O O . THR A 1 96 ? -1.213 14.346 1.867 1.00 90.62 96 THR A O 1
ATOM 786 N N . GLN A 1 97 ? -2.894 14.981 0.535 1.00 92.19 97 GLN A N 1
ATOM 787 C CA . GLN A 1 97 ? -3.858 13.990 1.035 1.00 92.19 97 GLN A CA 1
ATOM 788 C C . GLN A 1 97 ? -3.433 12.550 0.725 1.00 92.19 97 GLN A C 1
ATOM 790 O O . GLN A 1 97 ? -3.614 11.655 1.548 1.00 92.19 97 GLN A O 1
ATOM 795 N N . LYS A 1 98 ? -2.865 12.325 -0.469 1.00 91.62 98 LYS A N 1
ATOM 796 C CA . LYS A 1 98 ? -2.290 11.026 -0.853 1.00 91.62 98 LYS A CA 1
ATOM 797 C C . LYS A 1 98 ? -1.132 10.652 0.070 1.00 91.62 98 LYS A C 1
ATOM 799 O O . LYS A 1 98 ? -1.092 9.541 0.585 1.00 91.62 98 LYS A O 1
ATOM 804 N N . LEU A 1 99 ? -0.227 11.602 0.317 1.00 91.12 99 LEU A N 1
ATOM 805 C CA . LEU A 1 99 ? 0.898 11.407 1.230 1.00 91.12 99 LEU A CA 1
ATOM 806 C C . LEU A 1 99 ? 0.415 11.124 2.653 1.00 91.12 99 LEU A C 1
ATOM 808 O O . LEU A 1 99 ? 0.885 10.166 3.241 1.00 91.12 99 LEU A O 1
ATOM 812 N N . GLU A 1 100 ? -0.557 11.873 3.177 1.00 91.31 100 GLU A N 1
ATOM 813 C CA . GLU A 1 100 ? -1.134 11.628 4.508 1.00 91.31 100 GLU A CA 1
ATOM 814 C C . GLU A 1 100 ? -1.688 10.205 4.662 1.00 91.31 100 GLU A C 1
ATOM 816 O O . GLU A 1 100 ? -1.455 9.565 5.687 1.00 91.31 100 GLU A O 1
ATOM 821 N N . ASN A 1 101 ? -2.382 9.683 3.645 1.00 93.81 101 ASN A N 1
ATOM 822 C CA . ASN A 1 101 ? -2.870 8.303 3.650 1.00 93.81 101 ASN A CA 1
ATOM 823 C C . ASN A 1 101 ? -1.711 7.299 3.723 1.00 93.81 101 ASN A C 1
ATOM 825 O O . ASN A 1 101 ? -1.724 6.399 4.562 1.00 93.81 101 ASN A O 1
ATOM 829 N N . VAL A 1 102 ? -0.703 7.463 2.860 1.00 92.19 102 VAL A N 1
ATOM 830 C CA . VAL A 1 102 ? 0.471 6.579 2.821 1.00 92.19 102 VAL A CA 1
ATOM 831 C C . VAL A 1 102 ? 1.249 6.653 4.135 1.00 92.19 102 VAL A C 1
ATOM 833 O O . VAL A 1 102 ? 1.553 5.618 4.715 1.00 92.19 102 VAL A O 1
ATOM 836 N N . THR A 1 103 ? 1.522 7.850 4.652 1.00 90.62 103 THR A N 1
ATOM 837 C CA . THR A 1 103 ? 2.211 8.044 5.935 1.00 90.62 103 THR A CA 1
ATOM 838 C C . THR A 1 103 ? 1.449 7.380 7.074 1.00 90.62 103 THR A C 1
ATOM 840 O O . THR A 1 103 ? 2.048 6.668 7.868 1.00 90.62 103 THR A O 1
ATOM 843 N N . THR A 1 104 ? 0.126 7.538 7.125 1.00 91.69 104 THR A N 1
ATOM 844 C CA . THR A 1 104 ? -0.709 6.902 8.157 1.00 91.69 104 THR A CA 1
ATOM 845 C C . THR A 1 104 ? -0.606 5.375 8.109 1.00 91.69 104 THR A C 1
ATOM 847 O O . THR A 1 104 ? -0.483 4.728 9.149 1.00 91.69 104 THR A O 1
ATOM 850 N N . ALA A 1 105 ? -0.621 4.796 6.907 1.00 91.38 105 ALA A N 1
ATOM 851 C CA . ALA A 1 105 ? -0.445 3.361 6.705 1.00 91.38 105 ALA A CA 1
ATOM 852 C C . ALA A 1 105 ? 0.937 2.874 7.167 1.00 91.38 105 ALA A C 1
ATOM 854 O O . ALA A 1 105 ? 1.032 1.877 7.879 1.00 91.38 105 ALA A O 1
ATOM 855 N N . LEU A 1 106 ? 2.001 3.584 6.786 1.00 89.75 106 LEU A N 1
ATOM 856 C CA . LEU A 1 106 ? 3.373 3.225 7.148 1.00 89.75 106 LEU A CA 1
ATOM 857 C C . LEU A 1 106 ? 3.628 3.367 8.654 1.00 89.75 106 LEU A C 1
ATOM 859 O O . LEU A 1 106 ? 4.179 2.447 9.252 1.00 89.75 106 LEU A O 1
ATOM 863 N N . ASN A 1 107 ? 3.160 4.452 9.276 1.00 88.50 107 ASN A N 1
ATOM 864 C CA . ASN A 1 107 ? 3.286 4.656 10.720 1.00 88.50 107 ASN A CA 1
ATOM 865 C C . ASN A 1 107 ? 2.579 3.545 11.498 1.00 88.50 107 ASN A C 1
ATOM 867 O O . ASN A 1 107 ? 3.108 3.057 12.485 1.00 88.50 107 ASN A O 1
ATOM 871 N N . TYR A 1 108 ? 1.411 3.090 11.037 1.00 89.94 108 TYR A N 1
ATOM 872 C CA . TYR A 1 108 ? 0.724 1.968 11.673 1.00 89.94 108 TYR A CA 1
ATOM 873 C C . TYR A 1 108 ? 1.541 0.668 11.607 1.00 89.94 108 TYR A C 1
ATOM 875 O O . TYR A 1 108 ? 1.639 -0.046 12.604 1.00 89.94 108 TYR A O 1
ATOM 883 N N . LEU A 1 109 ? 2.166 0.370 10.463 1.00 88.38 109 LEU A N 1
ATOM 884 C CA . LEU A 1 109 ? 3.027 -0.809 10.324 1.00 88.38 109 LEU A CA 1
ATOM 885 C C . LEU A 1 109 ? 4.256 -0.745 11.244 1.00 88.38 109 LEU A C 1
ATOM 887 O O . LEU A 1 109 ? 4.676 -1.769 11.778 1.00 88.38 109 LEU A O 1
ATOM 891 N N . GLU A 1 110 ? 4.827 0.441 11.439 1.00 86.25 110 GLU A N 1
ATOM 892 C CA . GLU A 1 110 ? 5.999 0.633 12.296 1.00 86.25 110 GLU A CA 1
ATOM 893 C C . GLU A 1 110 ? 5.641 0.640 13.790 1.00 86.25 110 GLU A C 1
ATOM 895 O O . GLU A 1 110 ? 6.243 -0.091 14.574 1.00 86.25 110 GLU A O 1
ATOM 900 N N . GLU A 1 111 ? 4.643 1.430 14.188 1.00 84.00 111 GLU A N 1
ATOM 901 C CA . GLU A 1 111 ? 4.295 1.660 15.594 1.00 84.00 111 GLU A CA 1
ATOM 902 C C . GLU A 1 111 ? 3.450 0.534 16.200 1.00 84.00 111 GLU A C 1
ATOM 904 O O . GLU A 1 111 ? 3.631 0.198 17.371 1.00 84.00 111 GLU A O 1
ATOM 909 N N . VAL A 1 112 ? 2.516 -0.039 15.430 1.00 83.94 112 VAL A N 1
ATOM 910 C CA . VAL A 1 112 ? 1.552 -1.028 15.944 1.00 83.94 112 VAL A CA 1
ATOM 911 C C . VAL A 1 112 ? 2.019 -2.451 15.668 1.00 83.94 112 VAL A C 1
ATOM 913 O O . VAL A 1 112 ? 2.056 -3.268 16.585 1.00 83.94 112 VAL A O 1
ATOM 916 N N . GLU A 1 113 ? 2.409 -2.746 14.427 1.00 83.88 113 GLU A N 1
ATOM 917 C CA . GLU A 1 113 ? 2.869 -4.088 14.036 1.00 83.88 113 GLU A CA 1
ATOM 918 C C . GLU A 1 113 ? 4.367 -4.312 14.322 1.00 83.88 113 GLU A C 1
ATOM 920 O O . GLU A 1 113 ? 4.863 -5.436 14.228 1.00 83.88 113 GLU A O 1
ATOM 925 N N . GLY A 1 114 ? 5.108 -3.259 14.690 1.00 79.50 114 GLY A N 1
ATOM 926 C CA . GLY A 1 114 ? 6.528 -3.350 15.041 1.00 79.50 114 GLY A CA 1
ATOM 927 C C . GLY A 1 114 ? 7.442 -3.678 13.856 1.00 79.50 114 GLY A C 1
ATOM 928 O O . GLY A 1 114 ? 8.550 -4.193 14.045 1.00 79.50 114 GLY A O 1
ATOM 929 N N . LEU A 1 115 ? 6.995 -3.421 12.623 1.00 82.44 115 LEU A N 1
ATOM 930 C CA . LEU A 1 115 ? 7.774 -3.701 11.421 1.00 82.44 115 LEU A CA 1
ATOM 931 C C . LEU A 1 115 ? 8.849 -2.632 11.224 1.00 82.44 115 LEU A C 1
ATOM 933 O O . LEU A 1 115 ? 8.566 -1.445 11.095 1.00 82.44 115 LEU A O 1
ATOM 937 N N . ARG A 1 116 ? 10.111 -3.060 11.117 1.00 72.50 116 ARG A N 1
ATOM 938 C CA . ARG A 1 116 ? 11.211 -2.154 10.760 1.00 72.50 116 ARG A CA 1
ATOM 939 C C . ARG A 1 116 ? 11.203 -1.881 9.260 1.00 72.50 116 ARG A C 1
ATOM 941 O O . ARG A 1 116 ? 11.713 -2.681 8.475 1.00 72.50 116 ARG A O 1
ATOM 948 N N . LEU A 1 117 ? 10.661 -0.732 8.873 1.00 73.25 117 LEU A N 1
ATOM 949 C CA . LEU A 1 117 ? 10.641 -0.258 7.492 1.00 73.25 117 LEU A CA 1
ATOM 950 C C . LEU A 1 117 ? 12.004 0.347 7.109 1.00 73.25 117 LEU A C 1
ATOM 952 O O . LEU A 1 117 ? 12.214 1.558 7.154 1.00 73.25 117 LEU A O 1
ATOM 956 N N . VAL A 1 118 ? 12.963 -0.494 6.721 1.00 55.50 118 VAL A N 1
ATOM 957 C CA . VAL A 1 118 ? 14.281 -0.028 6.254 1.00 55.50 118 VAL A CA 1
ATOM 958 C C . VAL A 1 118 ? 14.175 0.445 4.799 1.00 55.50 118 VAL A C 1
ATOM 960 O O . VAL A 1 118 ? 13.617 -0.247 3.954 1.00 55.50 118 VAL A O 1
ATOM 963 N N . SER A 1 119 ? 14.706 1.636 4.504 1.00 62.00 119 SER A N 1
ATOM 964 C CA . SER A 1 119 ? 14.779 2.236 3.155 1.00 62.00 119 SER A CA 1
ATOM 965 C C . SER A 1 119 ? 13.454 2.645 2.484 1.00 62.00 119 SER A C 1
ATOM 967 O O . SER A 1 119 ? 13.486 3.124 1.355 1.00 62.00 119 SER A O 1
ATOM 969 N N . ILE A 1 120 ? 12.308 2.553 3.170 1.00 64.06 120 ILE A N 1
ATOM 970 C CA . ILE A 1 120 ? 10.995 3.006 2.653 1.00 64.06 120 ILE A CA 1
ATOM 971 C C . ILE A 1 120 ? 10.647 4.425 3.157 1.00 64.06 120 ILE A C 1
ATOM 973 O O . ILE A 1 120 ? 9.955 5.179 2.476 1.00 64.06 120 ILE A O 1
ATOM 977 N N . GLY A 1 121 ? 11.180 4.831 4.320 1.00 54.41 121 GLY A N 1
ATOM 978 C CA . GLY A 1 121 ? 10.822 6.084 5.005 1.00 54.41 121 GLY A CA 1
ATOM 979 C C . GLY A 1 121 ? 11.875 7.202 5.017 1.00 54.41 121 GLY A C 1
ATOM 980 O O . GLY A 1 121 ? 11.568 8.298 5.477 1.00 54.41 121 GLY A O 1
ATOM 981 N N . MET A 1 122 ? 13.105 6.992 4.525 1.00 52.22 122 MET A N 1
ATOM 982 C CA . MET A 1 122 ? 14.223 7.940 4.742 1.00 52.22 122 MET A CA 1
ATOM 983 C C . MET A 1 122 ? 13.945 9.369 4.224 1.00 52.22 122 MET A C 1
ATOM 985 O O . MET A 1 122 ? 14.439 10.343 4.786 1.00 52.22 122 MET A O 1
ATOM 989 N N . PHE A 1 123 ? 13.095 9.514 3.204 1.00 56.72 123 PHE A N 1
ATOM 990 C CA . PHE A 1 123 ? 12.672 10.820 2.686 1.00 56.72 123 PHE A CA 1
ATOM 991 C C . PHE A 1 123 ? 11.728 11.589 3.629 1.00 56.72 123 PHE A C 1
ATOM 993 O O . PHE A 1 123 ? 11.728 12.819 3.626 1.00 56.72 123 PHE A O 1
ATOM 1000 N N . PHE A 1 124 ? 10.931 10.887 4.438 1.00 56.41 124 PHE A N 1
ATOM 1001 C CA . PHE A 1 124 ? 9.964 11.492 5.358 1.00 56.41 124 PHE A CA 1
ATOM 1002 C C . PHE A 1 124 ? 10.624 12.001 6.640 1.00 56.41 124 PHE A C 1
ATOM 1004 O O . PHE A 1 124 ? 10.369 13.136 7.040 1.00 56.41 124 PHE A O 1
ATOM 1011 N N . TRP A 1 125 ? 11.562 11.238 7.208 1.00 60.62 125 TRP A N 1
ATOM 1012 C CA . TRP A 1 125 ? 12.346 11.673 8.369 1.00 60.62 125 TRP A CA 1
ATOM 1013 C C . TRP A 1 125 ? 13.115 12.968 8.096 1.00 60.62 125 TRP A C 1
ATOM 1015 O O . TRP A 1 125 ? 13.184 13.831 8.962 1.00 60.62 125 TRP A O 1
ATOM 1025 N N . ALA A 1 126 ? 13.634 13.150 6.878 1.00 61.53 126 ALA A N 1
ATOM 1026 C CA . ALA A 1 126 ? 14.302 14.389 6.483 1.00 61.53 126 ALA A CA 1
ATOM 1027 C C . ALA A 1 126 ? 13.353 15.602 6.492 1.00 61.53 126 ALA A C 1
ATOM 1029 O O . ALA A 1 126 ? 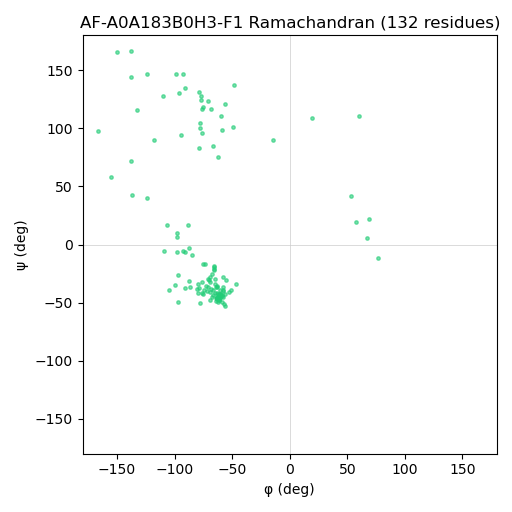13.753 16.700 6.874 1.00 61.53 126 ALA A O 1
ATOM 1030 N N . LEU A 1 127 ? 12.090 15.415 6.101 1.00 58.00 127 LEU A N 1
ATOM 1031 C CA . LEU A 1 127 ? 11.072 16.467 6.116 1.00 58.00 127 LEU A CA 1
ATOM 1032 C C . LEU A 1 127 ? 10.625 16.821 7.536 1.00 58.00 127 LEU A C 1
ATOM 1034 O O . LEU A 1 127 ? 10.455 18.006 7.825 1.00 58.00 127 LEU A O 1
ATOM 1038 N N . ASP A 1 128 ? 10.472 15.838 8.421 1.00 64.06 128 ASP A N 1
ATOM 1039 C CA . ASP A 1 128 ? 10.133 16.101 9.823 1.00 64.06 128 ASP A CA 1
ATOM 1040 C C . ASP A 1 128 ? 11.315 16.697 10.601 1.00 64.06 128 ASP A C 1
ATOM 1042 O O . ASP A 1 128 ? 11.114 17.642 11.365 1.00 64.06 128 ASP A O 1
ATOM 1046 N N . LEU A 1 129 ? 12.5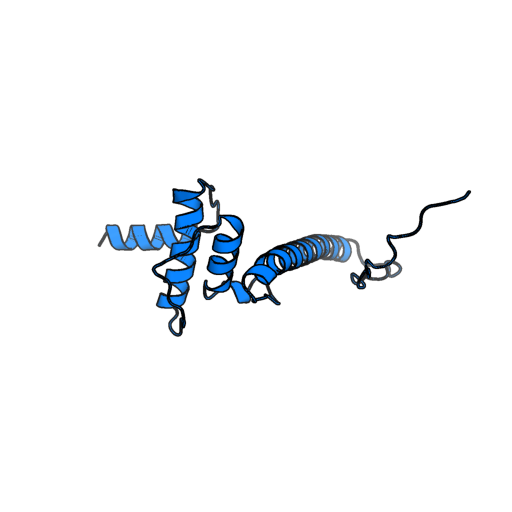58 16.284 10.316 1.00 63.09 129 LEU A N 1
ATOM 1047 C CA . LEU A 1 129 ? 13.756 16.964 10.829 1.00 63.09 129 LEU A CA 1
ATOM 1048 C C . LEU A 1 129 ? 13.824 18.425 10.367 1.00 63.09 129 LEU A C 1
ATOM 1050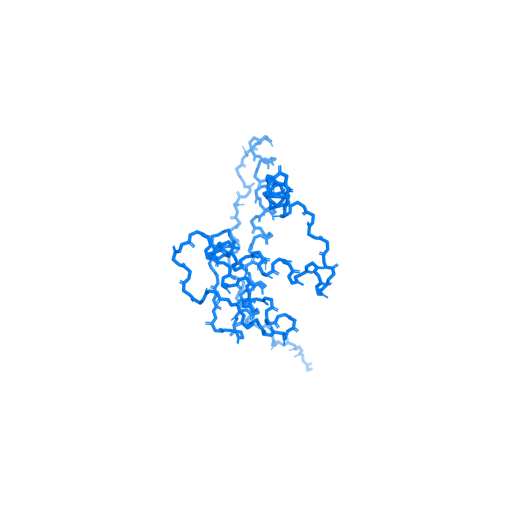 O O . LEU A 1 129 ? 14.140 19.310 11.159 1.00 63.09 129 LEU A O 1
ATOM 1054 N N . MET A 1 130 ? 13.507 18.696 9.097 1.00 64.56 130 MET A N 1
ATOM 1055 C CA . MET A 1 130 ? 13.519 20.063 8.568 1.00 64.56 130 MET A CA 1
ATOM 1056 C C . MET A 1 130 ? 12.409 20.947 9.148 1.00 64.56 130 MET A C 1
ATOM 1058 O O . MET A 1 130 ? 12.590 22.161 9.227 1.00 64.56 130 MET A O 1
ATOM 1062 N N . LYS A 1 131 ? 11.275 20.376 9.570 1.00 61.59 131 LYS A N 1
ATOM 1063 C CA . LYS A 1 131 ? 10.209 21.121 10.262 1.00 61.59 131 LYS A CA 1
ATOM 1064 C C . LYS A 1 131 ? 10.514 21.348 11.741 1.00 61.59 131 LYS A C 1
ATOM 1066 O O . LYS A 1 131 ? 10.137 22.386 12.262 1.00 61.59 131 LYS A O 1
ATOM 1071 N N . ALA A 1 132 ? 11.182 20.405 12.404 1.00 68.75 132 ALA A N 1
ATOM 1072 C CA . ALA A 1 132 ? 11.543 20.519 13.817 1.00 68.75 132 ALA A CA 1
ATOM 1073 C C . ALA A 1 132 ? 12.687 21.517 14.082 1.00 68.75 132 ALA A C 1
ATOM 1075 O O . ALA A 1 132 ? 12.881 21.932 15.222 1.00 68.75 132 ALA A O 1
ATOM 1076 N N . TYR A 1 133 ? 13.446 21.896 13.048 1.00 57.66 133 TYR A N 1
ATOM 1077 C CA . TYR A 1 133 ? 14.590 22.813 13.144 1.00 57.66 133 TYR A CA 1
ATOM 1078 C C . TYR A 1 133 ? 14.315 24.217 12.572 1.00 57.66 133 TYR A C 1
ATOM 1080 O O . TYR A 1 133 ? 15.249 24.974 12.298 1.00 57.66 133 TYR A O 1
ATOM 1088 N N . ARG A 1 134 ? 13.040 24.566 12.374 1.00 51.75 134 ARG A N 1
ATOM 1089 C CA . ARG A 1 134 ? 12.586 25.906 11.987 1.00 51.75 134 ARG A CA 1
ATOM 1090 C C . ARG A 1 134 ? 11.647 26.464 13.044 1.00 51.75 134 ARG A C 1
ATOM 1092 O O . ARG A 1 134 ? 11.750 27.683 13.295 1.00 51.75 134 ARG A O 1
#

Mean predicted aligned error: 13.92 Å

InterPro domains:
  IPR001589 Actinin-type actin-binding domain, conserved site [PS00019] (41-50)
  IPR001715 Calponin homology domain [PF00307] (41-120)
  IPR001715 Calponin homology domain [PS50021] (39-134)
  IPR001715 Calponin homology domain [SM00033] (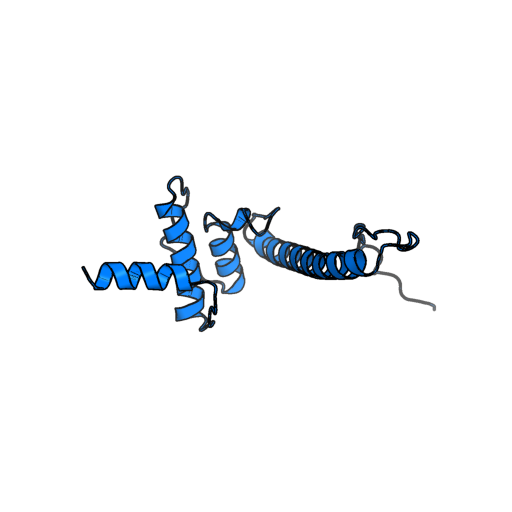41-130)
  IPR036872 CH domain superfamily [G3DSA:1.10.418.10] (22-122)
  IPR036872 CH domain superfamily [SSF47576] (24-121)
  IPR044801 Filamin family [PTHR38537] (27-120)

Radius of gyration: 20.76 Å; Cα contacts (8 Å, |Δi|>4): 77; chains: 1; bounding box: 40×75×46 Å

Solvent-accessible surface area (backbone atoms only — not comparable to full-atom values): 8428 Å² total; per-residue (Å²): 140,84,77,91,85,88,80,85,80,73,80,77,73,80,72,86,73,76,79,83,85,64,94,62,56,69,73,57,47,60,55,47,55,66,46,49,60,51,51,53,51,50,52,53,50,51,52,54,50,36,64,54,22,54,81,72,76,47,78,72,92,42,84,81,64,54,42,63,53,10,60,56,48,40,53,42,49,28,64,75,70,73,48,82,86,87,86,67,62,91,76,54,84,48,70,66,42,11,47,52,28,37,50,53,45,52,50,42,40,38,74,73,71,63,45,84,70,77,90,78,46,68,75,54,57,54,53,52,53,57,59,76,75,109

Sequence (134 aa):
MTETSALSDIQVVEAGYVDSDEDVPMAEKDLAEDAQWKIIQKNTFTRWVNEHLKKANTHIDDLETDFSDGLRLIALIEVLTHHKFRHINKRPTFRTQKLENVTTALNYLEEVEGLRLVSIGMFFWALDLMKAYR

Secondary structure (DSSP, 8-state):
----------------PPPTTS---HHHHHHHHHHHHHHHHHHHHHHHHHHHHGGGT---S-TTTTTTTSHHHHHHHHHHH----SS--SS--SHHHHHHHHHHHHHHHHHTS----TTTSHHHHHHHHHHHT-

Nearest PDB structures (foldseek):
  2wa5-assembly1_A  TM=8.745E-01  e=4.186E-08  Homo sapiens
  4b7l-assembly1_A  TM=9.550E-01  e=6.072E-07  Homo sapiens
  2wa6-assembly1_A  TM=9.629E-01  e=9.385E-07  Homo sapiens
  8iah-assembly1_P  TM=8.812E-01  e=1.544E-06  Sus scrofa
  8iah-assembly1_S  TM=8.951E-01  e=4.718E-04  Sus scrofa

Foldseek 3Di:
DDDDDDPPPPPPPDPDDDDPPDPDPPVVVVVVVVVVVVVVVQVVVQVVLQVQCVVVVDHDDGPVPPCQQLPSLQSSVCSVVVDHDPDADPDDPDSVRSVVNNVVSVCCCCVPVVDDPPPPCPVVVVVVVVVVVD

Organism: NCBI:txid27848